Protein AF-A0A232FN18-F1 (afdb_monomer)

pLDDT: mean 82.64, std 9.56, range [45.34, 92.06]

Sequence (70 aa):
MRSEYVLQLHNMVRALTIPPSKEAAVECFSRYFDESVQLVIVSRKITSVDKLVDLLDTMDQASTLNANNP

Organism: NCBI:txid543379

Foldseek 3Di:
DLLVVLVVVVVVQVPDPDHDALQVSCVVSLVPDDPVLNVVCVVVVPRHSVVSSVSVVVVVVVVVVVVPPD

Radius of gyration: 13.15 Å; Cα contacts (8 Å, |Δi|>4): 38; chains: 1; bounding box: 28×23×41 Å

Nearest PDB structures (foldseek):
  7r24-assembly1_A  TM=6.353E-01  e=2.844E+00  Rattus norvegicus
  5it7-assembly1_ii  TM=3.712E-01  e=9.134E+00  Kluyveromyces lactis

Secondary structure (DSSP, 8-state):
-HHHHHHHHHHHHHTSSSPPPHHHHHHHHHTTS-HHHHHHHHHTT--SHHHHHHHHHHHHHHHHHHHS--

Structure (mmCIF, N/CA/C/O backbone):
data_AF-A0A232FN18-F1
#
_entry.id   AF-A0A232FN18-F1
#
loop_
_atom_site.group_PDB
_atom_site.id
_atom_site.type_symbol
_atom_site.label_atom_id
_atom_site.label_alt_id
_atom_site.label_comp_id
_atom_site.label_asym_id
_atom_site.label_entity_id
_atom_site.label_seq_id
_atom_site.pdbx_PDB_ins_code
_atom_site.Cartn_x
_atom_site.Cartn_y
_atom_site.Cartn_z
_atom_site.occupancy
_atom_site.B_iso_or_equiv
_atom_site.auth_seq_id
_atom_site.auth_comp_id
_atom_site.auth_asym_id
_atom_site.auth_atom_id
_atom_site.pdbx_PDB_model_num
ATOM 1 N N . MET A 1 1 ? 5.914 -9.502 -5.675 1.00 65.69 1 MET A N 1
ATOM 2 C CA . MET A 1 1 ? 6.565 -9.792 -4.370 1.00 65.69 1 MET A CA 1
ATOM 3 C C . MET A 1 1 ? 6.433 -8.640 -3.373 1.00 65.69 1 MET A C 1
ATOM 5 O O . MET A 1 1 ? 6.038 -8.892 -2.240 1.00 65.69 1 MET A O 1
ATOM 9 N N . ARG A 1 2 ? 6.746 -7.383 -3.735 1.00 69.75 2 ARG A N 1
ATOM 10 C CA . ARG A 1 2 ? 6.687 -6.248 -2.789 1.00 69.75 2 ARG A CA 1
ATOM 11 C C . ARG A 1 2 ? 5.250 -5.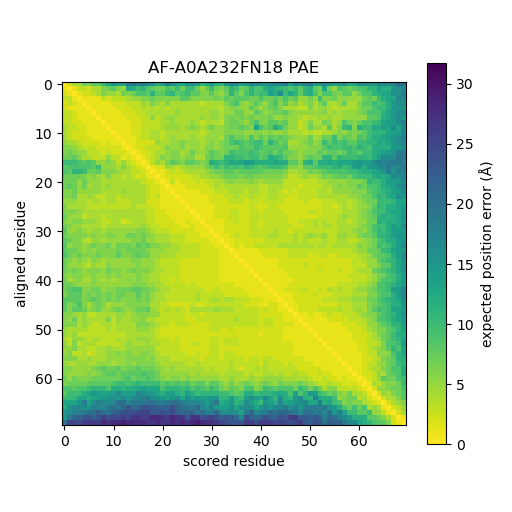764 -2.520 1.00 69.75 2 ARG A C 1
ATOM 13 O O . ARG A 1 2 ? 4.910 -5.478 -1.376 1.00 69.75 2 ARG A O 1
ATOM 20 N N . SER A 1 3 ? 4.392 -5.753 -3.537 1.00 74.12 3 SER A N 1
ATOM 21 C CA . SER A 1 3 ? 2.955 -5.441 -3.443 1.00 74.12 3 SER A CA 1
ATOM 22 C C . SER A 1 3 ? 2.157 -6.459 -2.619 1.00 74.12 3 SER A C 1
ATOM 24 O O . SER A 1 3 ? 1.395 -6.083 -1.729 1.00 74.12 3 SER A O 1
ATOM 26 N N . GLU A 1 4 ? 2.389 -7.754 -2.843 1.00 78.44 4 GLU A N 1
ATOM 27 C CA . GLU A 1 4 ? 1.752 -8.847 -2.089 1.00 78.44 4 GLU A CA 1
ATOM 28 C C . GLU A 1 4 ? 2.048 -8.767 -0.586 1.00 78.44 4 GLU A C 1
ATOM 30 O O . GLU A 1 4 ? 1.152 -8.966 0.235 1.00 78.44 4 GLU A O 1
ATOM 35 N N . TYR A 1 5 ? 3.285 -8.420 -0.218 1.00 80.00 5 TYR A N 1
ATOM 36 C CA . TYR A 1 5 ? 3.678 -8.244 1.179 1.00 80.00 5 TYR A CA 1
ATOM 37 C C . TYR A 1 5 ? 2.926 -7.083 1.849 1.00 80.00 5 TYR A C 1
ATOM 39 O O . TYR A 1 5 ? 2.419 -7.227 2.963 1.00 80.00 5 TYR A O 1
ATOM 47 N N . VAL A 1 6 ? 2.772 -5.953 1.151 1.00 81.69 6 VAL A N 1
ATOM 48 C CA . VAL A 1 6 ? 1.985 -4.802 1.632 1.00 81.69 6 VAL A CA 1
ATOM 49 C C . VAL A 1 6 ? 0.514 -5.171 1.796 1.00 81.69 6 VAL A C 1
ATOM 51 O O . VAL A 1 6 ? -0.104 -4.812 2.799 1.00 81.69 6 VAL A O 1
ATOM 54 N N . LEU A 1 7 ? -0.043 -5.929 0.851 1.00 80.19 7 LEU A N 1
ATOM 55 C CA . LEU A 1 7 ? -1.427 -6.389 0.914 1.00 80.19 7 LEU A CA 1
ATOM 56 C C . LEU A 1 7 ? -1.657 -7.330 2.110 1.00 80.19 7 LEU A C 1
ATOM 58 O O . LEU A 1 7 ? -2.655 -7.198 2.821 1.00 80.19 7 LEU A O 1
ATOM 62 N N . GLN A 1 8 ? -0.727 -8.252 2.371 1.00 84.19 8 GLN A N 1
ATOM 63 C CA . GLN A 1 8 ? -0.780 -9.141 3.535 1.00 84.19 8 GLN A CA 1
ATOM 64 C C . GLN A 1 8 ? -0.708 -8.358 4.852 1.00 84.19 8 GLN A C 1
ATOM 66 O O . GLN A 1 8 ? -1.552 -8.557 5.728 1.00 84.19 8 GLN A O 1
ATOM 71 N N . LEU A 1 9 ? 0.240 -7.425 4.978 1.00 83.19 9 LEU A N 1
ATOM 72 C CA . LEU A 1 9 ? 0.359 -6.539 6.140 1.00 83.19 9 LEU A CA 1
ATOM 73 C C . LEU A 1 9 ? -0.908 -5.720 6.373 1.00 83.19 9 LEU A C 1
ATOM 75 O O . LEU A 1 9 ? -1.408 -5.657 7.494 1.00 83.19 9 LEU A O 1
ATOM 79 N N . HIS A 1 10 ? -1.476 -5.148 5.317 1.00 82.62 10 HIS A N 1
ATOM 80 C CA . HIS A 1 10 ? -2.727 -4.407 5.401 1.00 82.62 10 HIS A CA 1
ATOM 81 C C . HIS A 1 10 ? -3.896 -5.273 5.868 1.00 82.62 10 HIS A C 1
ATOM 83 O O . HIS A 1 10 ? -4.673 -4.845 6.721 1.00 82.62 10 HIS A O 1
ATOM 89 N N . ASN A 1 11 ? -4.004 -6.504 5.366 1.00 83.25 11 ASN A N 1
ATOM 90 C CA . ASN A 1 11 ? -5.050 -7.429 5.792 1.00 83.25 11 ASN A CA 1
ATOM 91 C C . ASN A 1 11 ? -4.919 -7.805 7.275 1.00 83.25 11 ASN A C 1
ATOM 93 O O . ASN A 1 11 ? -5.937 -7.874 7.964 1.00 83.25 11 ASN A O 1
ATOM 97 N N . MET A 1 12 ? -3.694 -7.977 7.782 1.00 83.25 12 MET A N 1
ATOM 98 C CA . MET A 1 12 ? -3.445 -8.207 9.211 1.00 83.25 12 MET A CA 1
ATOM 99 C C . MET A 1 12 ? -3.794 -6.978 10.059 1.00 83.25 12 MET A C 1
ATOM 101 O O . MET A 1 12 ? -4.479 -7.098 11.070 1.00 83.25 12 MET A O 1
ATOM 105 N N . VAL A 1 13 ? -3.384 -5.784 9.625 1.00 82.50 13 VAL A N 1
ATOM 106 C CA . VAL A 1 13 ? -3.659 -4.517 10.323 1.00 82.50 13 VAL A CA 1
ATOM 107 C C . VAL A 1 13 ? -5.158 -4.198 10.355 1.00 82.50 13 VAL A C 1
ATOM 109 O O . VAL A 1 13 ? -5.669 -3.716 11.363 1.00 82.50 13 VAL A O 1
ATOM 112 N N . AR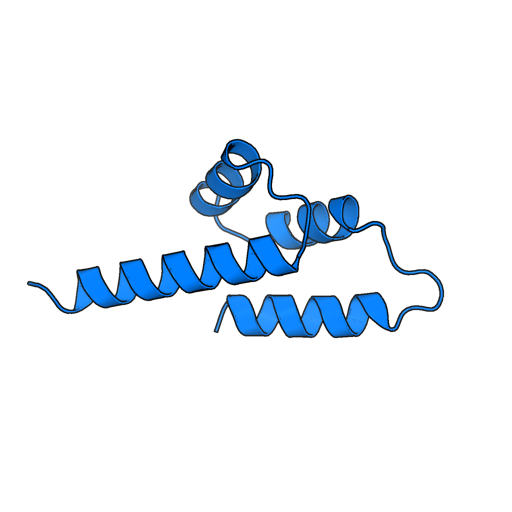G A 1 14 ? -5.892 -4.515 9.285 1.00 78.94 14 ARG A N 1
ATOM 113 C CA . ARG A 1 14 ? -7.351 -4.347 9.220 1.00 78.94 14 ARG A CA 1
ATOM 114 C C . ARG A 1 14 ? -8.100 -5.295 10.162 1.00 78.94 14 ARG A C 1
ATOM 116 O O . ARG A 1 14 ? -9.223 -4.989 10.545 1.00 78.94 14 ARG A O 1
ATOM 123 N N . ALA A 1 15 ? -7.502 -6.431 10.518 1.00 85.25 15 ALA A N 1
ATOM 124 C CA . ALA A 1 15 ? -8.093 -7.398 11.441 1.00 85.25 15 ALA A CA 1
ATOM 125 C C . ALA A 1 15 ? -7.942 -7.001 12.924 1.00 85.25 15 ALA A C 1
ATOM 127 O O . ALA A 1 15 ? -8.476 -7.687 13.794 1.00 85.25 15 ALA A O 1
ATOM 128 N N . LEU A 1 16 ? -7.228 -5.912 13.228 1.00 82.56 16 LEU A N 1
ATOM 129 C CA . LEU A 1 16 ? -7.100 -5.392 14.587 1.00 82.56 16 LEU A CA 1
ATOM 130 C C . LEU A 1 16 ? -8.433 -4.818 15.083 1.00 82.56 16 LEU A C 1
ATOM 132 O O . LEU A 1 16 ? -9.174 -4.194 14.327 1.00 82.56 16 LEU A O 1
ATOM 136 N N . THR A 1 17 ? -8.698 -4.949 16.386 1.00 85.12 17 THR A N 1
ATOM 137 C CA . THR A 1 17 ? -9.896 -4.390 17.044 1.00 85.12 17 THR A CA 1
ATOM 138 C C . THR A 1 17 ? -10.015 -2.876 16.853 1.00 85.12 17 THR A C 1
ATOM 140 O O . THR A 1 17 ? -11.118 -2.337 16.810 1.00 85.12 17 THR A O 1
ATOM 143 N N . ILE A 1 18 ? -8.874 -2.190 16.735 1.00 85.94 18 ILE A N 1
ATOM 144 C CA . ILE A 1 18 ? -8.784 -0.761 16.437 1.00 85.94 18 ILE A CA 1
ATOM 145 C C . ILE A 1 18 ? -7.741 -0.594 15.326 1.00 85.94 18 ILE A C 1
ATOM 147 O O . ILE A 1 18 ? -6.543 -0.530 15.618 1.00 85.94 18 ILE A O 1
ATOM 151 N N . PRO A 1 19 ? -8.156 -0.583 14.050 1.00 82.88 19 PRO A N 1
ATOM 152 C CA . PRO A 1 19 ? -7.226 -0.386 12.953 1.00 82.88 19 PRO A CA 1
ATOM 153 C C . PRO A 1 19 ? -6.753 1.081 12.901 1.00 82.88 19 PRO A C 1
ATOM 155 O O . PRO A 1 19 ? -7.523 1.993 13.216 1.00 82.88 19 PRO A O 1
ATOM 158 N N . PRO A 1 20 ? -5.499 1.337 12.487 1.00 83.81 20 PRO A N 1
ATOM 159 C CA . PRO A 1 20 ? -5.001 2.687 12.240 1.00 83.81 20 PRO A CA 1
ATOM 160 C C . PRO A 1 20 ? -5.749 3.359 11.078 1.00 83.81 20 PRO A C 1
ATOM 162 O O . PRO A 1 20 ? -6.375 2.691 10.249 1.00 83.81 20 PRO A O 1
ATOM 165 N N . SER A 1 21 ? -5.649 4.692 10.982 1.00 87.25 21 SER A N 1
ATOM 166 C CA . SER A 1 21 ? -6.158 5.407 9.805 1.00 87.25 21 SER A CA 1
ATOM 167 C C . SER A 1 21 ? -5.421 4.958 8.540 1.00 87.25 21 SER A C 1
ATOM 169 O O . SER A 1 21 ? -4.292 4.459 8.594 1.00 87.25 21 SER A O 1
ATOM 171 N N . LYS A 1 22 ? -6.052 5.155 7.379 1.00 83.69 22 LYS A N 1
ATOM 172 C CA . LYS A 1 22 ? -5.439 4.809 6.091 1.00 83.69 22 LYS A CA 1
ATOM 173 C C . LYS A 1 22 ? -4.137 5.581 5.864 1.00 83.69 22 LYS A C 1
ATOM 175 O O . LYS A 1 22 ? -3.176 4.978 5.393 1.00 83.69 22 LYS A O 1
ATOM 180 N N . GLU A 1 23 ? -4.070 6.858 6.255 1.00 85.00 23 GLU A N 1
ATOM 181 C CA . GLU A 1 23 ? -2.831 7.635 6.144 1.00 85.00 23 GLU A CA 1
ATOM 182 C C . GLU A 1 23 ? -1.736 7.086 7.060 1.00 85.00 23 GLU A C 1
ATOM 184 O O . GLU A 1 23 ? -0.611 6.890 6.608 1.00 85.00 23 GLU A O 1
ATOM 189 N N . ALA A 1 24 ? -2.070 6.771 8.316 1.00 86.25 24 ALA A N 1
ATOM 190 C CA . ALA A 1 24 ? -1.113 6.224 9.275 1.00 86.25 24 ALA A CA 1
ATOM 191 C C . ALA A 1 24 ? -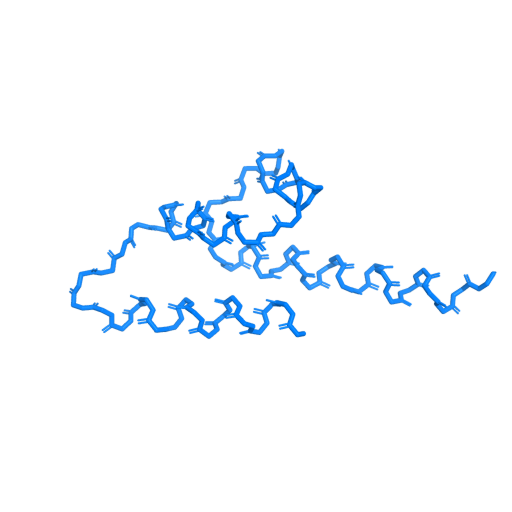0.585 4.846 8.842 1.00 86.25 24 ALA A C 1
ATOM 193 O O . ALA A 1 24 ? 0.596 4.547 9.015 1.00 86.25 24 ALA A O 1
ATOM 194 N N . ALA A 1 25 ? -1.435 4.011 8.236 1.00 87.12 25 ALA A N 1
ATOM 195 C CA . ALA A 1 25 ? -1.017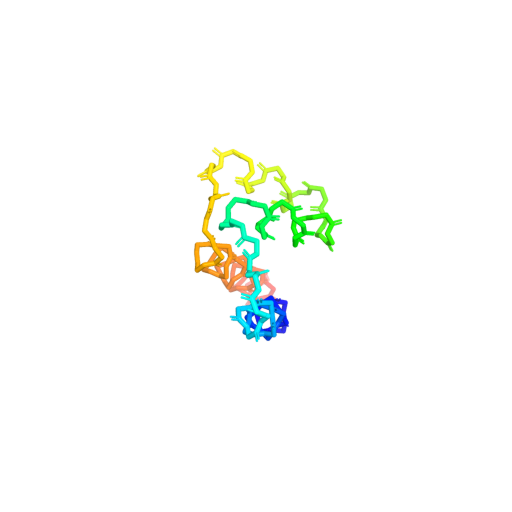 2.734 7.665 1.00 87.12 25 ALA A CA 1
ATOM 196 C C . ALA A 1 25 ? -0.034 2.929 6.499 1.00 87.12 25 ALA A C 1
ATOM 198 O O . ALA A 1 25 ? 1.001 2.266 6.455 1.00 87.12 25 ALA A O 1
ATOM 199 N N . VAL A 1 26 ? -0.317 3.865 5.586 1.00 87.31 26 VAL A N 1
ATOM 200 C CA . VAL A 1 26 ? 0.581 4.181 4.464 1.00 87.31 26 VAL A CA 1
ATOM 201 C C . VAL A 1 26 ? 1.909 4.754 4.953 1.00 87.31 26 VAL A C 1
ATOM 203 O O . VAL A 1 26 ? 2.952 4.335 4.460 1.00 87.31 26 VAL A O 1
ATOM 206 N N . GLU A 1 27 ? 1.896 5.657 5.935 1.00 87.38 27 GLU A N 1
ATOM 207 C CA . GLU A 1 27 ? 3.118 6.202 6.538 1.00 87.38 27 GLU A CA 1
ATOM 208 C C . GLU A 1 27 ? 3.950 5.112 7.229 1.00 87.38 27 GLU A C 1
ATOM 210 O O . GLU A 1 27 ? 5.173 5.092 7.127 1.00 87.38 27 GLU A O 1
ATOM 215 N N . CYS A 1 28 ? 3.299 4.173 7.917 1.00 87.31 28 CYS A N 1
ATOM 216 C CA . CYS A 1 28 ? 3.987 3.059 8.560 1.00 87.31 28 CYS A CA 1
ATOM 217 C C . CYS A 1 28 ? 4.641 2.133 7.523 1.00 87.31 28 CYS A C 1
ATOM 219 O O . CYS A 1 28 ? 5.815 1.790 7.651 1.00 87.31 28 CYS A O 1
ATOM 221 N N . PHE A 1 29 ? 3.910 1.765 6.467 1.00 87.31 29 PHE A N 1
ATOM 222 C CA . PHE A 1 29 ? 4.432 0.893 5.415 1.00 87.31 29 PHE A CA 1
ATOM 223 C C . PHE A 1 29 ? 5.517 1.569 4.573 1.00 87.31 29 PHE A C 1
ATOM 225 O O . PHE A 1 29 ? 6.479 0.908 4.188 1.00 87.31 29 PHE A O 1
ATOM 232 N N . SER A 1 30 ? 5.409 2.878 4.323 1.00 85.75 30 SER A N 1
ATOM 233 C CA . SER A 1 30 ? 6.354 3.600 3.467 1.00 85.75 30 SER A CA 1
ATOM 234 C C . SER A 1 30 ? 7.779 3.629 4.021 1.00 85.75 30 SER A C 1
ATOM 236 O O . SER A 1 30 ? 8.729 3.610 3.240 1.00 85.75 30 SER A O 1
ATOM 238 N N . ARG A 1 31 ? 7.938 3.573 5.351 1.00 87.31 31 ARG A N 1
ATOM 239 C CA . ARG A 1 31 ? 9.243 3.523 6.038 1.00 87.31 31 ARG A CA 1
ATOM 240 C C . ARG A 1 31 ? 10.098 2.311 5.664 1.00 87.31 31 ARG A C 1
ATOM 242 O O . ARG A 1 31 ? 11.305 2.348 5.876 1.00 87.31 31 ARG A O 1
ATOM 249 N N . TYR A 1 32 ? 9.494 1.251 5.129 1.00 86.19 32 TYR A N 1
ATOM 250 C CA . TYR A 1 32 ? 10.199 0.032 4.726 1.00 86.19 32 TYR A CA 1
ATOM 251 C C . TYR A 1 32 ? 10.629 0.027 3.254 1.00 86.19 32 TYR A C 1
ATOM 253 O O . TYR A 1 32 ? 11.234 -0.948 2.808 1.00 86.19 32 TYR A O 1
ATOM 261 N N . PHE A 1 33 ? 10.316 1.074 2.486 1.00 87.00 33 PHE A N 1
ATOM 262 C CA . PHE A 1 33 ? 10.759 1.186 1.097 1.00 87.00 33 PHE A CA 1
ATOM 263 C C . PHE A 1 33 ? 12.000 2.054 0.952 1.00 87.00 33 PHE A C 1
ATOM 265 O O . PHE A 1 33 ? 12.288 2.903 1.793 1.00 87.00 33 PHE A O 1
ATOM 272 N N . ASP A 1 34 ? 12.689 1.866 -0.169 1.00 88.12 34 ASP A N 1
ATOM 273 C CA . ASP A 1 34 ? 13.817 2.691 -0.582 1.00 88.12 34 ASP A CA 1
ATOM 274 C C . ASP A 1 34 ? 13.394 4.162 -0.777 1.00 88.12 34 ASP A C 1
ATOM 276 O O . ASP A 1 34 ? 12.245 4.460 -1.119 1.00 88.12 34 ASP A O 1
ATOM 280 N N . GLU A 1 35 ? 14.335 5.093 -0.602 1.00 89.44 35 GLU A N 1
ATOM 281 C CA . GLU A 1 35 ? 14.089 6.545 -0.646 1.00 89.44 35 GLU A CA 1
ATOM 282 C C . GLU A 1 35 ? 13.400 7.000 -1.945 1.00 89.44 35 GLU A C 1
ATOM 284 O O . GLU A 1 35 ? 12.501 7.841 -1.925 1.00 89.44 35 GLU A O 1
ATOM 289 N N . SER A 1 36 ? 13.747 6.387 -3.079 1.00 86.94 36 SER A N 1
ATOM 290 C CA . SER A 1 36 ? 13.130 6.673 -4.379 1.00 86.94 36 SER A CA 1
ATOM 291 C C . SER A 1 36 ? 11.630 6.363 -4.403 1.00 86.94 36 SER A C 1
ATOM 293 O O . SER A 1 36 ? 10.844 7.136 -4.949 1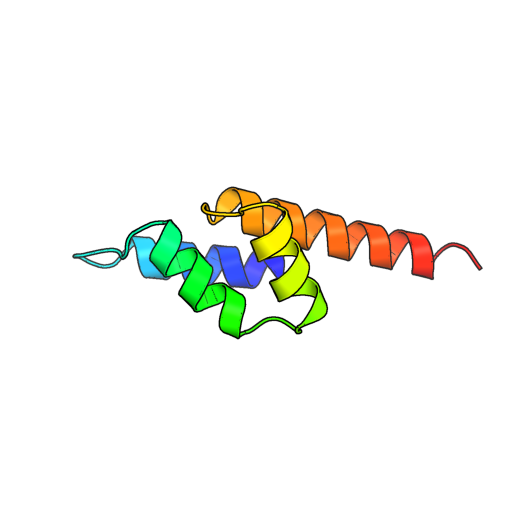.00 86.94 36 SER A O 1
ATOM 295 N N . VAL A 1 37 ? 11.210 5.266 -3.770 1.00 87.62 37 VAL A N 1
ATOM 296 C CA . VAL A 1 37 ? 9.800 4.872 -3.654 1.00 87.62 37 VAL A CA 1
ATOM 297 C C . VAL A 1 37 ? 9.078 5.806 -2.683 1.00 87.62 37 VAL A C 1
ATOM 299 O O . VAL A 1 37 ? 7.982 6.278 -2.986 1.00 87.62 37 VAL A O 1
ATOM 302 N N . GLN A 1 38 ? 9.708 6.137 -1.550 1.00 89.81 38 GLN A N 1
ATOM 303 C CA . GLN A 1 38 ? 9.163 7.093 -0.580 1.00 89.81 38 GLN A CA 1
ATOM 304 C C . GLN A 1 38 ? 8.898 8.463 -1.221 1.00 89.81 38 GLN A C 1
ATOM 306 O O . GLN A 1 38 ? 7.828 9.046 -1.031 1.00 89.81 38 GLN A O 1
ATOM 311 N N . LEU A 1 39 ? 9.828 8.947 -2.047 1.00 91.25 39 LEU A N 1
ATOM 312 C CA . LEU A 1 39 ? 9.693 10.219 -2.751 1.00 91.25 39 LEU A CA 1
ATOM 313 C C . LEU A 1 39 ? 8.488 10.220 -3.703 1.00 91.25 39 LEU A C 1
ATOM 315 O O . LEU A 1 39 ? 7.745 11.201 -3.768 1.00 91.25 39 LEU A O 1
ATOM 319 N N . VAL A 1 40 ? 8.244 9.109 -4.406 1.00 90.38 40 VAL A N 1
ATOM 320 C CA . VAL A 1 40 ? 7.086 8.966 -5.303 1.00 90.38 40 VAL A CA 1
ATOM 321 C C . VAL A 1 40 ? 5.772 8.908 -4.521 1.00 90.38 40 VAL A C 1
ATOM 323 O O . VAL A 1 40 ? 4.801 9.544 -4.934 1.00 90.38 40 VAL A O 1
ATOM 326 N N . ILE A 1 41 ? 5.737 8.210 -3.380 1.00 89.06 41 ILE A N 1
ATOM 327 C CA . ILE A 1 41 ? 4.574 8.156 -2.476 1.00 89.06 41 ILE A CA 1
ATOM 328 C C . ILE A 1 41 ? 4.176 9.572 -2.034 1.00 89.06 41 ILE A C 1
ATOM 330 O O . ILE A 1 41 ? 3.007 9.950 -2.158 1.00 89.06 41 ILE A O 1
ATOM 334 N N . VAL A 1 42 ? 5.148 10.373 -1.582 1.00 89.56 42 VAL A N 1
ATOM 335 C CA . VAL A 1 42 ? 4.925 11.764 -1.151 1.00 89.56 42 VAL A CA 1
ATOM 336 C C . VAL A 1 42 ? 4.517 12.648 -2.330 1.00 89.56 42 VAL A C 1
ATOM 338 O O . VAL A 1 42 ? 3.512 13.355 -2.254 1.00 89.56 42 VAL A O 1
ATOM 341 N N . SER A 1 43 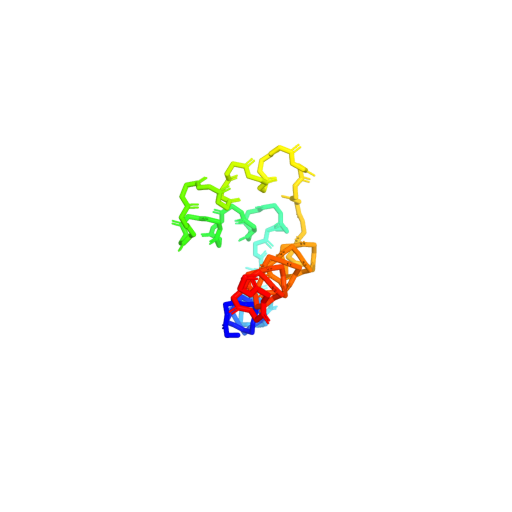? 5.249 12.576 -3.446 1.00 91.06 43 SER A N 1
ATOM 342 C CA . SER A 1 43 ? 4.993 13.379 -4.649 1.00 91.06 43 SER A CA 1
ATOM 343 C C . SER A 1 43 ? 3.583 13.153 -5.209 1.00 91.06 43 SER A C 1
ATOM 345 O O . SER A 1 43 ? 2.891 14.106 -5.569 1.00 91.06 43 SER A O 1
ATOM 347 N N . ARG A 1 44 ? 3.116 11.899 -5.213 1.00 90.44 44 ARG A N 1
ATOM 348 C CA . ARG A 1 44 ? 1.778 11.517 -5.691 1.00 90.44 44 ARG A CA 1
ATOM 349 C C . ARG A 1 44 ? 0.685 11.625 -4.624 1.00 90.44 44 ARG A C 1
ATOM 351 O O . ARG A 1 44 ? -0.463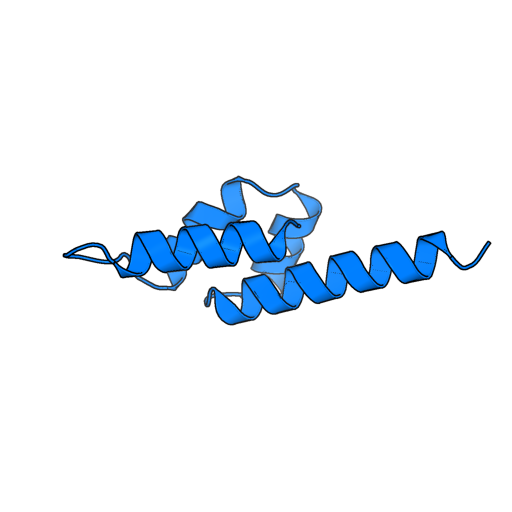 1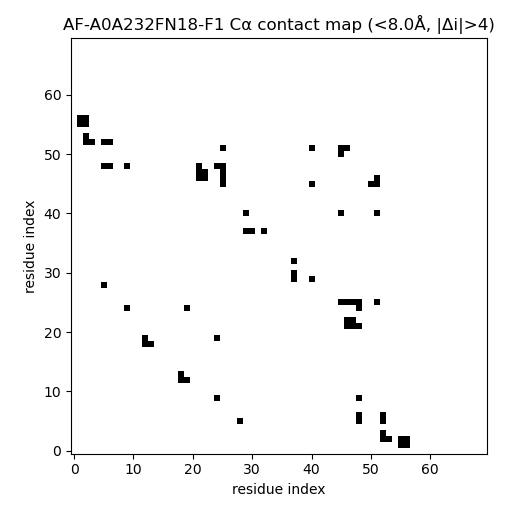1.294 -4.919 1.00 90.44 44 ARG A O 1
ATOM 358 N N . LYS A 1 45 ? 1.014 12.091 -3.411 1.00 92.06 45 LYS A N 1
ATOM 359 C CA . LYS A 1 45 ? 0.092 12.203 -2.266 1.00 92.06 45 LYS A CA 1
ATOM 360 C C . LYS A 1 45 ? -0.692 10.906 -2.033 1.00 92.06 45 LYS A C 1
ATOM 362 O O . LYS A 1 45 ? -1.919 10.911 -1.927 1.00 92.06 45 LYS A O 1
ATOM 367 N N . ILE A 1 46 ? 0.014 9.779 -2.015 1.00 89.12 46 ILE A N 1
ATOM 368 C CA . ILE A 1 46 ? -0.595 8.469 -1.786 1.00 89.12 46 ILE A CA 1
ATOM 369 C C . ILE A 1 46 ? -1.006 8.375 -0.314 1.00 89.12 46 ILE A C 1
ATOM 371 O O . ILE A 1 46 ? -0.164 8.418 0.575 1.00 89.12 46 ILE A O 1
ATOM 375 N N . THR A 1 47 ? -2.309 8.258 -0.063 1.00 88.81 47 THR A N 1
ATOM 376 C CA . THR A 1 47 ? -2.899 8.206 1.289 1.00 88.81 47 THR A CA 1
ATOM 377 C C . THR A 1 47 ? -3.741 6.954 1.536 1.00 88.81 47 THR A C 1
ATOM 379 O O . THR A 1 47 ? -4.307 6.786 2.614 1.00 88.81 47 THR A O 1
ATOM 382 N N . SER A 1 48 ? -3.836 6.054 0.551 1.00 89.25 48 SER A N 1
ATOM 383 C CA . SER A 1 48 ? -4.513 4.765 0.689 1.00 89.25 48 SER A CA 1
ATOM 384 C C . SER A 1 48 ? -3.587 3.613 0.329 1.00 89.25 48 SER A C 1
ATOM 386 O O . SER A 1 48 ? -2.738 3.728 -0.555 1.00 89.25 48 SER A O 1
ATOM 388 N N . VAL A 1 49 ? -3.789 2.483 1.006 1.00 86.00 49 VAL A N 1
ATOM 389 C CA . VAL A 1 49 ? -3.000 1.273 0.773 1.00 86.00 49 VAL A CA 1
ATOM 390 C C . VAL A 1 49 ? -3.238 0.705 -0.624 1.00 86.00 49 VAL A C 1
ATOM 392 O O . VAL A 1 49 ? -2.278 0.303 -1.263 1.00 86.00 49 VAL A O 1
ATOM 395 N N . ASP A 1 50 ? -4.468 0.754 -1.143 1.00 86.50 50 ASP A N 1
ATOM 396 C CA . ASP A 1 50 ? -4.764 0.276 -2.503 1.00 86.50 50 ASP A CA 1
ATOM 397 C C . ASP A 1 50 ? -3.908 1.011 -3.551 1.00 86.50 50 ASP A C 1
ATOM 399 O O . ASP A 1 50 ? -3.240 0.392 -4.369 1.00 86.50 50 ASP A O 1
ATOM 403 N N . LYS A 1 51 ? -3.805 2.343 -3.438 1.00 88.81 51 LYS A N 1
ATOM 404 C CA . LYS A 1 51 ? -2.972 3.157 -4.336 1.00 88.81 51 LYS A CA 1
ATOM 405 C C . LYS A 1 51 ? -1.475 2.904 -4.152 1.00 88.81 51 LYS A C 1
ATOM 407 O O . LYS A 1 51 ? -0.703 3.089 -5.089 1.00 88.81 51 LYS A O 1
ATOM 412 N N . LEU A 1 52 ? -1.054 2.546 -2.938 1.00 88.81 52 LEU A N 1
ATOM 413 C CA . LEU A 1 52 ? 0.323 2.149 -2.662 1.00 88.81 52 LEU A CA 1
ATOM 414 C C . LEU A 1 52 ? 0.643 0.807 -3.336 1.00 88.81 52 LEU A C 1
ATOM 416 O O . LEU A 1 52 ? 1.703 0.681 -3.939 1.00 88.81 52 LEU A O 1
ATOM 420 N N . VAL A 1 53 ? -0.272 -0.162 -3.271 1.00 88.31 53 VAL A N 1
ATOM 421 C CA . VAL A 1 53 ? -0.147 -1.455 -3.960 1.00 88.31 53 VAL A CA 1
ATOM 422 C C . VAL A 1 53 ? -0.074 -1.246 -5.473 1.00 88.31 53 VAL A C 1
ATOM 424 O O . VAL A 1 53 ? 0.896 -1.690 -6.083 1.00 88.31 53 VAL A O 1
ATOM 427 N N . ASP A 1 54 ? -0.995 -0.466 -6.048 1.00 89.62 54 ASP A N 1
ATOM 428 C CA . ASP A 1 54 ? -1.003 -0.148 -7.484 1.00 89.62 54 ASP A CA 1
ATOM 429 C C . ASP A 1 54 ? 0.310 0.510 -7.944 1.00 89.62 54 ASP A C 1
ATOM 431 O O . ASP A 1 54 ? 0.839 0.210 -9.020 1.00 89.62 54 ASP A O 1
ATOM 435 N N . LEU A 1 55 ? 0.862 1.420 -7.129 1.00 89.56 55 LEU A N 1
ATOM 436 C CA . LEU A 1 55 ? 2.144 2.067 -7.405 1.00 89.56 55 LEU A CA 1
ATOM 437 C C . LEU A 1 55 ? 3.282 1.043 -7.453 1.00 89.56 55 LEU A C 1
ATOM 439 O O . LEU A 1 55 ? 4.086 1.079 -8.384 1.00 89.56 55 LEU A O 1
ATOM 443 N N . LEU A 1 56 ? 3.355 0.155 -6.462 1.00 88.88 56 LEU A N 1
ATOM 444 C CA . LEU A 1 56 ? 4.403 -0.860 -6.377 1.00 88.88 56 LEU A CA 1
ATOM 445 C C . LEU A 1 56 ? 4.314 -1.851 -7.541 1.00 88.88 56 LEU A C 1
ATOM 447 O O . LEU A 1 56 ? 5.338 -2.140 -8.152 1.00 88.88 56 LEU A O 1
ATOM 451 N N . ASP A 1 57 ? 3.107 -2.289 -7.904 1.00 88.62 57 ASP A N 1
ATOM 452 C CA . ASP A 1 57 ? 2.897 -3.158 -9.067 1.00 88.62 57 ASP A CA 1
ATOM 453 C C . ASP A 1 57 ? 3.311 -2.469 -10.371 1.00 88.62 57 ASP A C 1
ATOM 455 O O . ASP A 1 57 ? 3.994 -3.065 -11.203 1.00 88.62 57 ASP A O 1
ATOM 459 N N . THR A 1 58 ? 2.971 -1.186 -10.535 1.00 88.44 58 THR A N 1
ATOM 460 C CA . THR A 1 58 ? 3.388 -0.402 -11.709 1.00 88.44 58 THR A CA 1
ATOM 461 C C . THR A 1 58 ? 4.913 -0.286 -11.792 1.00 88.44 58 THR A C 1
ATOM 463 O O . THR A 1 58 ? 5.487 -0.385 -12.877 1.00 88.44 58 THR A O 1
ATOM 466 N N . MET A 1 59 ? 5.584 -0.068 -10.658 1.00 86.62 59 MET A N 1
ATOM 467 C CA . MET A 1 59 ? 7.044 0.031 -10.603 1.00 86.62 59 MET A CA 1
ATOM 468 C C . MET A 1 59 ? 7.714 -1.314 -10.915 1.00 86.62 59 MET A C 1
ATOM 470 O O . MET A 1 59 ? 8.628 -1.346 -11.736 1.00 86.62 59 MET A O 1
ATOM 474 N N . ASP A 1 60 ? 7.223 -2.419 -10.346 1.00 84.94 60 ASP A N 1
ATOM 475 C C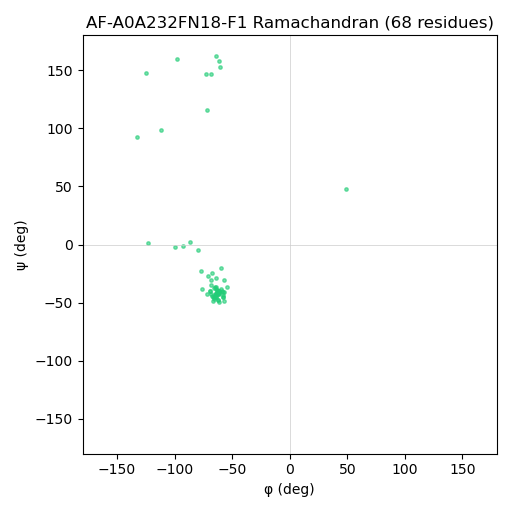A . ASP A 1 60 ? 7.724 -3.774 -10.622 1.00 84.94 60 ASP A CA 1
ATOM 476 C C . ASP A 1 60 ? 7.534 -4.148 -12.110 1.00 84.94 60 ASP A C 1
ATOM 478 O O . ASP A 1 60 ? 8.440 -4.702 -12.744 1.00 84.94 60 ASP A O 1
ATOM 482 N N . GLN A 1 61 ? 6.394 -3.786 -12.713 1.00 82.25 61 GLN A N 1
ATOM 483 C CA . GLN A 1 61 ? 6.148 -3.973 -14.148 1.00 82.25 61 GLN A CA 1
ATOM 484 C C . GLN A 1 61 ? 7.099 -3.139 -15.015 1.00 82.25 61 GLN A C 1
ATOM 486 O O . GLN A 1 61 ? 7.674 -3.665 -15.970 1.00 82.25 61 GLN A O 1
ATOM 491 N N . ALA A 1 62 ? 7.313 -1.864 -14.677 1.00 81.00 62 ALA A N 1
ATOM 492 C CA . ALA A 1 62 ? 8.240 -0.995 -15.403 1.00 81.00 62 ALA A CA 1
ATOM 493 C C . ALA A 1 62 ? 9.690 -1.505 -15.325 1.00 81.00 62 ALA A C 1
ATOM 495 O O . ALA A 1 62 ? 10.402 -1.507 -16.330 1.00 81.00 62 ALA A O 1
ATOM 496 N N . SER A 1 63 ? 10.121 -1.997 -14.160 1.00 72.75 63 SER A N 1
ATOM 497 C CA . SER A 1 63 ? 11.434 -2.626 -13.988 1.00 72.75 63 SER A CA 1
ATOM 498 C C . SER A 1 63 ? 11.583 -3.903 -14.818 1.00 72.75 63 SER A C 1
ATOM 500 O O . SER A 1 63 ? 12.636 -4.123 -15.411 1.00 72.75 63 SER A O 1
ATOM 502 N N . THR A 1 64 ? 10.527 -4.714 -14.919 1.00 70.56 64 THR A N 1
ATOM 503 C CA . THR A 1 64 ? 10.527 -5.946 -15.725 1.00 70.56 64 THR A CA 1
ATOM 504 C C . THR A 1 64 ? 10.575 -5.646 -17.228 1.00 70.56 64 THR A C 1
ATOM 506 O O . THR A 1 64 ? 11.292 -6.312 -17.970 1.00 70.56 64 THR A O 1
ATOM 509 N N . LEU A 1 65 ? 9.855 -4.618 -17.691 1.00 66.56 65 LEU A N 1
ATOM 510 C CA . LEU A 1 65 ? 9.895 -4.156 -19.085 1.00 66.56 65 LEU A CA 1
ATOM 511 C C . LEU A 1 65 ? 11.285 -3.638 -19.476 1.00 66.56 65 LEU A C 1
ATOM 513 O O . LEU A 1 65 ? 11.787 -3.983 -20.542 1.00 66.56 65 LEU A O 1
ATOM 517 N N . ASN A 1 66 ? 11.927 -2.866 -18.598 1.00 60.62 66 ASN A N 1
ATOM 518 C CA . ASN A 1 66 ? 13.267 -2.333 -18.846 1.00 60.62 66 ASN A CA 1
ATOM 519 C C . ASN A 1 66 ? 14.365 -3.408 -18.794 1.00 60.62 66 ASN A C 1
ATOM 521 O O . ASN A 1 66 ? 15.386 -3.255 -19.451 1.00 60.62 66 ASN A O 1
ATOM 525 N N . ALA A 1 67 ? 14.173 -4.495 -18.042 1.00 61.09 67 ALA A N 1
ATOM 526 C CA . ALA A 1 67 ? 15.120 -5.613 -18.002 1.00 61.09 67 ALA A CA 1
ATOM 527 C C . ALA A 1 67 ? 15.037 -6.530 -19.240 1.00 61.09 67 ALA A C 1
ATOM 529 O O . ALA A 1 67 ? 16.003 -7.222 -19.552 1.00 61.09 67 ALA A O 1
ATOM 530 N N . ASN A 1 68 ? 13.898 -6.535 -19.941 1.00 58.50 68 ASN A N 1
ATOM 531 C CA . ASN A 1 68 ? 13.642 -7.396 -21.102 1.00 58.50 68 ASN A CA 1
ATOM 532 C C . ASN A 1 68 ? 13.832 -6.694 -22.461 1.00 58.50 68 ASN A C 1
ATOM 534 O O . ASN A 1 68 ? 13.686 -7.343 -23.495 1.00 58.50 68 ASN A O 1
ATOM 538 N N . ASN A 1 69 ? 14.164 -5.400 -22.471 1.00 45.34 69 ASN A N 1
ATOM 539 C CA . ASN A 1 69 ? 14.571 -4.655 -23.664 1.00 45.34 69 ASN A CA 1
ATOM 540 C C . ASN A 1 69 ? 16.061 -4.276 -23.537 1.00 45.34 69 ASN A C 1
ATOM 542 O O . ASN A 1 69 ? 16.355 -3.314 -22.825 1.00 45.34 69 ASN A O 1
ATOM 546 N N . PRO A 1 70 ? 16.986 -5.031 -24.163 1.00 50.12 70 PRO A N 1
ATOM 547 C CA . PRO A 1 70 ? 18.402 -4.666 -24.232 1.00 50.12 70 PRO A CA 1
ATOM 548 C C . PRO A 1 70 ? 18.665 -3.447 -25.127 1.00 50.12 70 PRO A C 1
ATOM 550 O O . PRO A 1 70 ? 17.892 -3.222 -26.088 1.00 50.12 70 PRO A O 1
#

Mean predicted aligned error: 6.15 Å

Solvent-accessible surface area (backbone atoms only — not comparable to full-atom values): 4064 Å² total; per-residue (Å²): 114,72,35,60,52,52,52,52,53,48,56,56,47,64,69,41,97,75,51,75,54,52,50,58,48,36,58,61,58,42,72,78,48,58,68,74,57,41,52,49,41,60,74,68,65,58,47,41,58,69,60,47,35,53,49,42,49,52,51,54,50,54,54,51,54,59,73,74,55,130